Protein AF-A0A7G8EA70-F1 (afdb_monomer)

Radius of gyration: 15.09 Å; Cα contacts (8 Å, |Δi|>4): 60; chains: 1; bounding box: 28×27×41 Å

Sequence (73 aa):
MSEHLAGDLQARTVFATHYHELNNLAAERPNVANFQVLVEETGDDLLFLHRVQAGVPAPVVQRARQVLDQLAA

Secondary structure (DSSP, 8-state):
-HHHIIIII--------S-GGGGGHHHH-TT---EEEEEEEETTEEEEEEEEEES--HHHHHHHHHHHHHH--

Structure (mmCIF, N/CA/C/O backbone):
data_AF-A0A7G8EA70-F1
#
_entry.id   AF-A0A7G8EA70-F1
#
loop_
_atom_si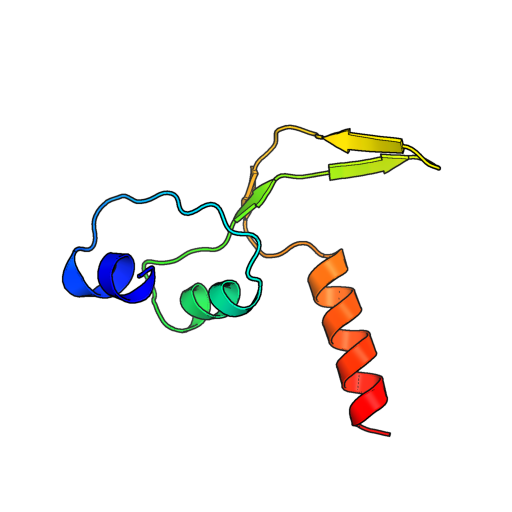te.group_PDB
_atom_site.id
_atom_site.type_symbol
_atom_site.label_atom_id
_atom_site.label_alt_id
_atom_site.label_comp_id
_atom_site.label_asym_id
_atom_site.label_entity_id
_atom_site.label_seq_id
_atom_site.pdbx_PDB_ins_code
_atom_site.Cartn_x
_atom_site.Cartn_y
_atom_site.Cartn_z
_atom_site.occupancy
_atom_site.B_iso_or_equiv
_atom_site.auth_seq_id
_atom_site.auth_comp_id
_atom_site.auth_asym_id
_atom_site.auth_atom_id
_atom_site.pdbx_PDB_model_num
ATOM 1 N N . MET A 1 1 ? -1.277 -10.629 -9.081 1.00 83.56 1 MET A N 1
ATOM 2 C CA . MET A 1 1 ? -1.961 -9.695 -10.028 1.00 83.56 1 MET A CA 1
ATOM 3 C C . MET A 1 1 ? -1.298 -8.332 -9.976 1.00 83.56 1 MET A C 1
ATOM 5 O O . MET A 1 1 ? -0.920 -7.803 -11.012 1.00 83.56 1 MET A O 1
ATOM 9 N N . SER A 1 2 ? -1.121 -7.795 -8.772 1.00 84.00 2 SER A N 1
ATOM 10 C CA . SER A 1 2 ? -0.289 -6.631 -8.457 1.00 84.00 2 SER A CA 1
ATOM 11 C C . SER A 1 2 ? 1.118 -6.694 -9.066 1.00 84.00 2 SER A C 1
ATOM 13 O O . SER A 1 2 ? 1.595 -5.699 -9.596 1.00 84.00 2 SER A O 1
ATOM 15 N N . GLU A 1 3 ? 1.755 -7.864 -9.079 1.00 87.38 3 GLU A N 1
ATOM 16 C CA . GLU A 1 3 ? 3.106 -8.077 -9.618 1.00 87.38 3 GLU A CA 1
ATOM 17 C C . GLU A 1 3 ? 3.135 -7.925 -11.140 1.00 87.38 3 GLU A C 1
ATOM 19 O O . GLU A 1 3 ? 4.022 -7.275 -11.679 1.00 87.38 3 GLU A O 1
ATOM 24 N N . HIS A 1 4 ? 2.136 -8.484 -11.829 1.00 91.50 4 HIS A N 1
ATOM 25 C CA . HIS A 1 4 ? 1.980 -8.365 -13.280 1.00 91.50 4 HIS A CA 1
ATOM 26 C C . HIS A 1 4 ? 1.689 -6.914 -13.689 1.00 91.50 4 HIS A C 1
ATOM 28 O O . HIS A 1 4 ? 2.261 -6.401 -14.648 1.00 91.50 4 HIS A O 1
ATOM 34 N N . LEU A 1 5 ? 0.848 -6.220 -12.912 1.00 92.44 5 LEU A N 1
ATOM 35 C CA . LEU A 1 5 ? 0.569 -4.795 -13.101 1.00 92.44 5 LEU A CA 1
ATOM 36 C C . LEU A 1 5 ? 1.830 -3.942 -12.905 1.00 92.44 5 LEU A C 1
ATOM 38 O O . LEU A 1 5 ? 2.092 -3.053 -13.711 1.00 92.44 5 LEU A O 1
ATOM 42 N N . ALA A 1 6 ? 2.620 -4.218 -11.864 1.00 90.94 6 ALA A N 1
ATOM 43 C CA . ALA A 1 6 ? 3.822 -3.454 -11.537 1.00 90.94 6 ALA A CA 1
ATOM 44 C C . ALA A 1 6 ? 5.036 -3.795 -12.419 1.00 90.94 6 ALA A C 1
ATOM 46 O O . ALA A 1 6 ? 5.893 -2.936 -12.628 1.00 90.94 6 ALA A O 1
ATOM 47 N N . GLY A 1 7 ? 5.135 -5.033 -12.902 1.00 91.50 7 GLY A N 1
ATOM 48 C CA . GLY A 1 7 ? 6.271 -5.541 -13.667 1.00 91.50 7 GLY A CA 1
ATOM 49 C C . GLY A 1 7 ? 6.062 -5.475 -15.174 1.00 91.50 7 GLY A C 1
ATOM 50 O O . GLY A 1 7 ? 6.821 -4.798 -15.858 1.00 91.50 7 GLY A O 1
ATOM 51 N N . ASP A 1 8 ? 5.037 -6.164 -15.672 1.00 94.12 8 ASP A N 1
ATOM 52 C CA . ASP A 1 8 ? 4.881 -6.420 -17.107 1.00 94.12 8 ASP A CA 1
ATOM 53 C C . ASP A 1 8 ? 4.100 -5.302 -17.803 1.00 94.12 8 ASP A C 1
ATOM 55 O O . ASP A 1 8 ? 4.514 -4.806 -18.848 1.00 94.12 8 ASP A O 1
ATOM 59 N N . LEU A 1 9 ? 2.967 -4.886 -17.223 1.00 94.75 9 LEU A N 1
ATOM 60 C CA . LEU A 1 9 ? 2.097 -3.871 -17.831 1.00 94.75 9 LEU A CA 1
ATOM 61 C C . LEU A 1 9 ? 2.549 -2.443 -17.521 1.00 94.75 9 LEU A C 1
ATOM 63 O O . LEU A 1 9 ? 2.404 -1.555 -18.358 1.00 94.75 9 LEU A O 1
ATOM 67 N N . GLN A 1 10 ? 3.033 -2.210 -16.298 1.00 91.81 10 GLN A N 1
ATOM 68 C CA . GLN A 1 10 ? 3.460 -0.905 -15.777 1.00 91.81 10 GLN A CA 1
ATOM 69 C C . GLN A 1 10 ? 2.436 0.227 -15.992 1.00 91.81 10 GLN A C 1
ATOM 71 O O . GLN A 1 10 ? 2.786 1.405 -16.102 1.00 91.81 10 GLN A O 1
ATOM 76 N N . ALA A 1 11 ? 1.148 -0.118 -16.043 1.00 93.75 11 ALA A N 1
ATOM 77 C CA . ALA A 1 11 ? 0.071 0.845 -16.211 1.00 93.75 11 ALA A CA 1
ATOM 78 C C . ALA A 1 11 ? -0.129 1.668 -14.929 1.00 93.75 11 ALA A C 1
ATOM 80 O O . ALA A 1 11 ? 0.042 1.169 -13.811 1.00 93.75 11 ALA A O 1
ATOM 81 N N . ARG A 1 12 ? -0.571 2.924 -15.073 1.00 95.25 12 ARG A N 1
ATOM 82 C CA . ARG A 1 12 ? -0.981 3.742 -13.921 1.00 95.25 12 ARG A CA 1
ATOM 83 C C . ARG A 1 12 ? -2.144 3.059 -13.207 1.00 95.25 12 ARG A C 1
ATOM 85 O O . ARG A 1 12 ? -3.226 2.943 -13.774 1.00 95.25 12 ARG A O 1
ATOM 92 N N . THR A 1 13 ? -1.910 2.630 -11.971 1.00 94.69 13 THR A N 1
ATOM 93 C CA . THR A 1 13 ? -2.844 1.786 -11.222 1.00 94.69 13 THR A CA 1
ATOM 94 C C . THR A 1 13 ? -2.993 2.291 -9.793 1.00 94.69 13 THR A C 1
ATOM 96 O O . THR A 1 13 ? -2.003 2.598 -9.135 1.00 94.69 13 THR A O 1
ATOM 99 N N . VAL A 1 14 ? -4.233 2.332 -9.303 1.00 93.44 14 VAL A N 1
ATOM 100 C CA . VAL A 1 14 ? -4.544 2.425 -7.871 1.00 93.44 14 VAL A CA 1
ATOM 101 C C . VAL A 1 14 ? -5.093 1.072 -7.449 1.00 93.44 14 VAL A C 1
ATOM 103 O O . VAL A 1 14 ? -6.035 0.571 -8.059 1.00 93.44 14 VAL A O 1
ATOM 106 N N . PHE A 1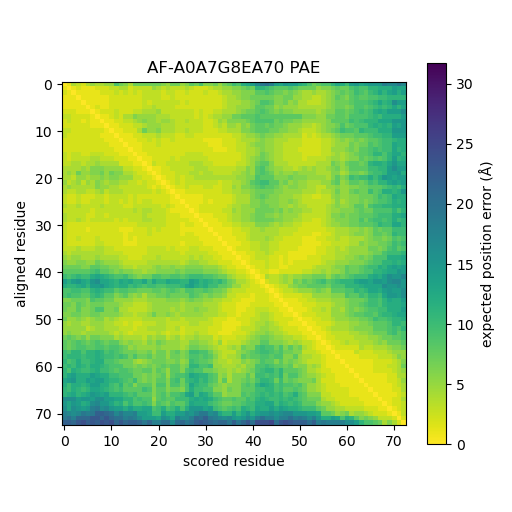 15 ? -4.494 0.475 -6.422 1.00 93.12 15 PHE A N 1
ATOM 107 C CA . PHE A 1 15 ? -4.845 -0.863 -5.962 1.00 93.12 15 PHE A CA 1
ATOM 108 C C . PHE A 1 15 ? -5.272 -0.808 -4.493 1.00 93.12 15 PHE A C 1
ATOM 110 O O . PHE A 1 15 ? -4.432 -0.766 -3.598 1.00 93.12 15 PHE A O 1
ATOM 117 N N . ALA A 1 16 ? -6.581 -0.778 -4.239 1.00 92.38 16 ALA A N 1
ATOM 118 C CA . ALA A 1 16 ? -7.124 -0.843 -2.884 1.00 92.38 16 ALA A CA 1
ATOM 119 C C . ALA A 1 16 ? -7.191 -2.305 -2.421 1.00 92.38 16 ALA A C 1
ATOM 121 O O . ALA A 1 16 ? -7.736 -3.156 -3.123 1.00 92.38 16 ALA A O 1
ATOM 122 N N . THR A 1 17 ? -6.637 -2.605 -1.247 1.00 88.88 17 THR A N 1
ATOM 123 C CA . THR A 1 17 ? -6.546 -3.975 -0.729 1.00 88.88 17 THR A CA 1
ATOM 124 C C . THR A 1 17 ? -6.659 -4.012 0.791 1.00 88.88 17 THR A C 1
ATOM 126 O O . THR A 1 17 ? -6.299 -3.052 1.468 1.00 88.88 17 THR A O 1
ATOM 129 N N . HIS A 1 18 ? -7.141 -5.138 1.318 1.00 87.25 18 HIS A N 1
ATOM 130 C CA . HIS A 1 18 ? -7.082 -5.483 2.742 1.00 87.25 18 HIS A CA 1
ATOM 131 C C . HIS A 1 18 ? -5.950 -6.482 3.056 1.00 87.25 18 HIS A C 1
ATOM 133 O O . HIS A 1 18 ? -5.714 -6.786 4.220 1.00 87.25 18 HIS A O 1
ATOM 139 N N . TYR A 1 19 ? -5.239 -6.980 2.036 1.00 83.88 19 TYR A N 1
ATOM 140 C CA . TYR A 1 19 ? -4.086 -7.870 2.200 1.00 83.88 19 TYR A CA 1
ATOM 141 C C . TYR A 1 19 ? -2.843 -7.067 2.579 1.00 83.88 19 TYR A C 1
ATOM 143 O O . TYR A 1 19 ? -2.337 -6.274 1.780 1.00 83.88 19 TYR A O 1
ATOM 151 N N . HIS A 1 20 ? -2.344 -7.270 3.795 1.00 80.31 20 HIS A N 1
ATOM 152 C CA . HIS A 1 20 ? -1.191 -6.542 4.324 1.00 80.31 20 HIS A CA 1
ATOM 153 C C . HIS A 1 20 ? 0.139 -7.015 3.734 1.00 80.31 20 HIS A C 1
ATOM 155 O O . HIS A 1 20 ? 1.091 -6.240 3.675 1.00 80.31 20 HIS A O 1
ATOM 161 N N . GLU A 1 21 ? 0.206 -8.258 3.267 1.00 80.00 21 GLU A N 1
ATOM 162 C CA . GLU A 1 21 ? 1.388 -8.881 2.668 1.00 80.00 21 GLU A CA 1
ATOM 163 C C . GLU A 1 21 ? 1.835 -8.140 1.402 1.00 80.00 21 GLU A C 1
ATOM 165 O O . GLU A 1 21 ? 3.028 -8.044 1.118 1.00 80.00 21 GLU A O 1
ATOM 170 N N . LEU A 1 22 ? 0.884 -7.530 0.685 1.00 82.75 22 LEU A N 1
ATOM 171 C CA . LEU A 1 22 ? 1.155 -6.730 -0.509 1.00 82.75 22 LEU A CA 1
ATOM 172 C C . LEU A 1 22 ? 1.935 -5.445 -0.212 1.00 82.75 22 LEU A C 1
ATOM 174 O O . LEU A 1 22 ? 2.533 -4.887 -1.129 1.00 82.75 22 LEU A O 1
ATOM 178 N N . ASN A 1 23 ? 2.010 -5.002 1.049 1.00 83.44 23 ASN A N 1
ATOM 179 C CA . ASN A 1 23 ? 2.858 -3.869 1.418 1.00 83.44 23 ASN A CA 1
ATOM 180 C C . ASN A 1 23 ? 4.340 -4.132 1.104 1.00 83.44 23 ASN A C 1
ATOM 182 O O . ASN A 1 23 ? 5.078 -3.186 0.819 1.00 83.44 23 ASN A O 1
ATOM 186 N N . ASN A 1 24 ? 4.778 -5.395 1.114 1.00 85.88 24 ASN A N 1
ATOM 187 C CA . ASN A 1 24 ? 6.158 -5.760 0.785 1.00 85.88 24 ASN A CA 1
ATOM 188 C C . ASN A 1 24 ? 6.489 -5.523 -0.693 1.00 85.88 24 ASN A C 1
ATOM 190 O O . ASN A 1 24 ? 7.651 -5.304 -1.030 1.00 85.88 24 ASN A O 1
ATOM 194 N N . LEU A 1 25 ? 5.483 -5.462 -1.572 1.00 89.12 25 LEU A N 1
ATOM 195 C CA . LEU A 1 25 ? 5.699 -5.213 -2.994 1.00 89.12 25 LEU A CA 1
ATOM 196 C C . LEU A 1 25 ? 6.374 -3.854 -3.245 1.00 89.12 25 LEU A C 1
ATOM 198 O O . LEU A 1 25 ? 7.172 -3.733 -4.170 1.00 89.12 25 LEU A O 1
ATOM 202 N N . ALA A 1 26 ? 6.116 -2.855 -2.393 1.00 89.19 26 ALA A N 1
ATOM 203 C CA . ALA A 1 26 ? 6.789 -1.555 -2.450 1.00 89.19 26 ALA A CA 1
ATOM 204 C C . ALA A 1 26 ? 8.285 -1.620 -2.081 1.00 89.19 26 ALA A C 1
ATOM 206 O O . ALA A 1 26 ? 9.051 -0.746 -2.476 1.00 89.19 26 ALA A O 1
ATOM 207 N N . ALA A 1 27 ? 8.718 -2.642 -1.335 1.00 88.44 27 ALA A N 1
ATOM 208 C CA . ALA A 1 27 ? 10.134 -2.878 -1.049 1.00 88.44 27 ALA A CA 1
ATOM 209 C C . ALA A 1 27 ? 10.837 -3.621 -2.199 1.00 88.44 27 ALA A C 1
ATOM 211 O O . ALA A 1 27 ? 12.026 -3.423 -2.432 1.00 88.44 27 ALA A O 1
ATOM 212 N N . GLU A 1 28 ? 10.103 -4.460 -2.931 1.00 91.56 28 GLU A N 1
ATOM 213 C CA . GLU A 1 28 ? 10.635 -5.269 -4.033 1.00 91.56 28 GLU A CA 1
ATOM 214 C C . GLU A 1 28 ? 10.618 -4.542 -5.386 1.00 91.56 28 GLU A C 1
ATOM 216 O O . GLU A 1 28 ? 11.386 -4.883 -6.290 1.00 91.56 28 GLU A O 1
ATOM 221 N N . ARG A 1 29 ? 9.729 -3.555 -5.562 1.00 91.62 29 ARG A N 1
ATOM 222 C CA . ARG A 1 29 ? 9.505 -2.862 -6.838 1.00 91.62 29 ARG A CA 1
ATOM 223 C C . ARG A 1 29 ? 9.623 -1.341 -6.675 1.00 91.62 29 ARG A C 1
ATOM 225 O O . ARG A 1 29 ? 8.794 -0.742 -5.996 1.00 91.62 29 ARG A O 1
ATOM 232 N N . PRO A 1 30 ? 10.574 -0.675 -7.362 1.00 93.00 30 PRO A N 1
ATOM 233 C CA . PRO A 1 30 ? 10.827 0.760 -7.182 1.00 93.00 30 PRO A CA 1
ATOM 234 C C . PRO A 1 30 ? 9.700 1.667 -7.705 1.00 93.00 30 PRO A C 1
ATOM 236 O O . PRO A 1 30 ? 9.658 2.849 -7.377 1.00 93.00 30 PRO A O 1
ATOM 239 N N . ASN A 1 31 ? 8.798 1.139 -8.535 1.00 93.88 31 ASN A N 1
ATOM 240 C CA . ASN A 1 31 ? 7.642 1.849 -9.087 1.00 93.88 31 ASN A CA 1
ATOM 241 C C . ASN A 1 31 ? 6.344 1.613 -8.291 1.00 93.88 31 ASN A C 1
ATOM 243 O O . ASN A 1 31 ? 5.271 1.995 -8.757 1.00 93.88 31 ASN A O 1
ATOM 247 N N . VAL A 1 32 ? 6.428 0.978 -7.120 1.00 95.00 32 VAL A N 1
ATOM 248 C CA . VAL A 1 32 ? 5.292 0.706 -6.235 1.00 95.00 32 VAL A CA 1
ATOM 249 C C . VAL A 1 32 ? 5.480 1.478 -4.932 1.00 95.00 32 VAL A C 1
ATOM 251 O O . VAL A 1 32 ? 6.571 1.524 -4.375 1.00 95.00 32 VAL A O 1
ATOM 254 N N . ALA A 1 33 ? 4.405 2.088 -4.435 1.00 94.12 33 ALA A N 1
ATOM 255 C CA . ALA A 1 33 ? 4.401 2.800 -3.164 1.00 94.12 33 ALA A CA 1
ATOM 256 C C . ALA A 1 33 ? 3.108 2.512 -2.396 1.00 94.12 33 ALA A C 1
ATOM 258 O O . ALA A 1 33 ? 2.027 2.458 -2.986 1.00 94.12 33 ALA A O 1
ATOM 259 N N . ASN A 1 34 ? 3.226 2.351 -1.077 1.00 94.38 34 ASN A N 1
ATOM 260 C CA . ASN A 1 34 ? 2.08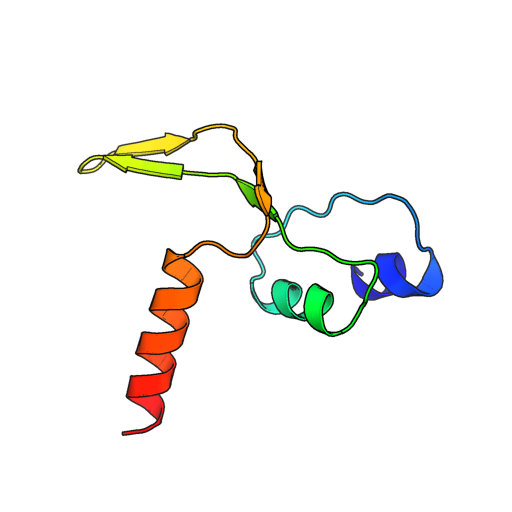4 2.094 -0.202 1.00 94.38 34 ASN A CA 1
ATOM 261 C C . ASN A 1 34 ? 1.427 3.400 0.235 1.00 94.38 34 ASN A C 1
ATOM 263 O O . ASN A 1 34 ? 2.111 4.365 0.587 1.00 94.38 34 ASN A O 1
ATOM 267 N N . PHE A 1 35 ? 0.100 3.386 0.274 1.00 94.44 35 PHE A N 1
ATOM 268 C CA . PHE A 1 35 ? -0.725 4.467 0.793 1.00 94.44 35 PHE A CA 1
ATOM 269 C C . PHE A 1 35 ? -1.870 3.891 1.624 1.00 94.44 35 PHE A C 1
ATOM 271 O O . PHE A 1 35 ? -2.314 2.767 1.397 1.00 94.44 35 PHE A O 1
ATOM 278 N N . GLN A 1 36 ? -2.375 4.692 2.553 1.00 92.00 36 GLN A N 1
ATOM 279 C CA . GLN A 1 36 ? -3.475 4.343 3.445 1.00 92.00 36 GLN A CA 1
ATOM 280 C C . GLN A 1 36 ? -4.499 5.472 3.520 1.00 92.00 36 GLN A C 1
ATOM 282 O O . GLN A 1 36 ? -4.153 6.643 3.351 1.00 92.00 36 GLN A O 1
ATOM 287 N N . VAL A 1 37 ? -5.748 5.122 3.825 1.00 92.06 37 VAL A N 1
ATOM 288 C CA . VAL A 1 37 ? -6.783 6.090 4.203 1.00 92.06 37 VAL A CA 1
ATOM 289 C C . VAL A 1 37 ? -6.744 6.267 5.714 1.00 92.06 37 VAL A C 1
ATOM 291 O O . VAL A 1 37 ? -6.756 5.286 6.454 1.00 92.06 37 VAL A O 1
ATOM 294 N N . LEU A 1 38 ? -6.686 7.516 6.166 1.00 91.19 38 LEU A N 1
ATOM 295 C CA . LEU A 1 38 ? -6.591 7.836 7.581 1.00 91.19 38 LEU A CA 1
ATOM 296 C C . LEU A 1 38 ? -7.933 7.688 8.292 1.00 91.19 38 LEU A C 1
ATOM 298 O O . LEU A 1 38 ? -8.974 8.144 7.806 1.00 91.19 38 LEU A O 1
ATOM 302 N N . VAL A 1 39 ? -7.855 7.103 9.480 1.00 90.56 39 VAL A N 1
ATOM 303 C CA . VAL A 1 39 ? -8.946 6.968 10.438 1.00 90.56 39 VAL A CA 1
ATOM 304 C C . VAL A 1 39 ? -8.483 7.493 11.792 1.00 90.56 39 VAL A C 1
ATOM 306 O O . VAL A 1 39 ? -7.296 7.415 12.112 1.00 90.56 39 VAL A O 1
ATOM 309 N N . GLU A 1 40 ? -9.408 8.045 12.563 1.00 88.88 40 GLU A N 1
ATOM 310 C CA . GLU A 1 40 ? -9.181 8.482 13.938 1.00 88.88 40 GLU A CA 1
ATOM 311 C C . GLU A 1 40 ? -10.147 7.731 14.855 1.00 88.88 40 GLU A C 1
ATOM 313 O O . GLU A 1 40 ? -11.348 7.687 14.591 1.00 88.88 40 GLU A O 1
ATOM 318 N N . GLU A 1 41 ? -9.620 7.106 15.905 1.00 87.25 41 GLU A N 1
ATOM 319 C CA . GLU A 1 41 ? -10.422 6.427 16.925 1.00 87.25 41 GLU A CA 1
ATOM 320 C C . GLU A 1 41 ? -10.778 7.434 18.022 1.00 87.25 41 GLU A C 1
ATOM 322 O O . GLU A 1 41 ? -9.904 8.110 18.566 1.00 87.25 41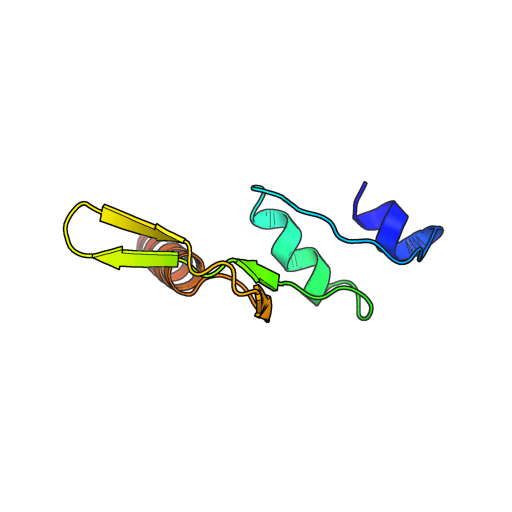 GLU A O 1
ATOM 327 N N . THR A 1 42 ? -12.065 7.567 18.339 1.00 87.12 42 THR A N 1
ATOM 328 C CA . THR A 1 42 ? -12.565 8.468 19.385 1.00 87.12 42 THR A CA 1
ATOM 329 C C . THR A 1 42 ? -13.502 7.699 20.308 1.00 87.12 42 THR A C 1
ATOM 331 O O . THR A 1 42 ? -14.687 7.556 20.027 1.00 87.12 42 THR A O 1
ATOM 334 N N . GLY A 1 43 ? -12.973 7.201 21.429 1.00 87.81 43 GLY A N 1
ATOM 335 C CA . GLY A 1 43 ? -13.741 6.337 22.327 1.00 87.81 43 GLY A CA 1
ATOM 336 C C . GLY A 1 43 ? -14.151 5.047 21.615 1.00 87.81 43 GLY A C 1
ATOM 337 O O . GLY A 1 43 ? -13.280 4.289 21.199 1.00 87.81 43 GLY A O 1
ATOM 338 N N . ASP A 1 44 ? -15.458 4.842 21.457 1.00 90.38 44 ASP A N 1
ATOM 339 C CA . ASP A 1 44 ? -16.035 3.693 20.744 1.00 90.38 44 ASP A CA 1
ATOM 340 C C . ASP A 1 44 ? -16.319 3.982 19.254 1.00 90.38 44 ASP A C 1
ATOM 342 O O . ASP A 1 44 ? -16.758 3.093 18.522 1.00 90.38 44 ASP A O 1
ATOM 346 N N . ASP A 1 45 ? -16.065 5.211 18.792 1.00 88.88 45 ASP A N 1
ATOM 347 C CA . ASP A 1 45 ? -16.337 5.641 17.424 1.00 88.88 45 ASP A CA 1
ATOM 348 C C . ASP A 1 45 ? -15.079 5.639 16.545 1.00 88.88 45 ASP A C 1
ATOM 350 O O . ASP A 1 45 ? -13.956 5.901 16.984 1.00 88.88 45 ASP A O 1
ATOM 354 N N . LEU A 1 46 ? -15.295 5.394 15.253 1.00 89.00 46 LEU A N 1
ATOM 355 C CA . LEU A 1 46 ? -14.273 5.411 14.210 1.00 89.00 46 LEU A CA 1
ATOM 356 C C . LEU A 1 46 ? -14.603 6.506 13.190 1.00 89.00 46 LEU A C 1
ATOM 358 O O . LEU A 1 46 ? -15.585 6.410 12.450 1.00 89.00 46 LEU A O 1
ATOM 362 N N . LEU A 1 47 ? -13.775 7.550 13.131 1.00 91.25 47 LEU A N 1
ATOM 363 C CA . LEU A 1 47 ? -13.934 8.662 12.198 1.00 91.25 47 LEU A CA 1
ATOM 364 C C . LEU A 1 47 ? -13.058 8.462 10.956 1.00 91.25 47 LEU A C 1
ATOM 366 O O . LEU A 1 47 ? -11.829 8.491 11.022 1.00 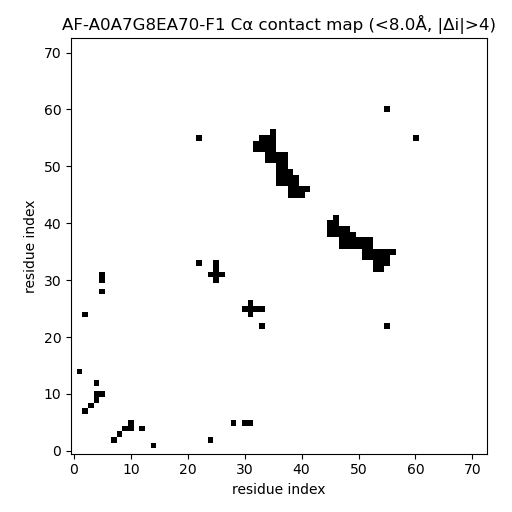91.25 47 LEU A O 1
ATOM 370 N N . PHE A 1 48 ? -13.687 8.335 9.788 1.00 90.50 48 PHE A N 1
ATOM 371 C CA . PHE A 1 48 ? -12.981 8.312 8.506 1.00 90.50 48 PHE A CA 1
ATOM 372 C C . PHE A 1 48 ? -12.594 9.730 8.084 1.00 90.50 48 PHE A C 1
ATOM 374 O O . PHE A 1 48 ? -13.443 10.557 7.747 1.00 90.50 48 PHE A O 1
ATOM 381 N N . LEU A 1 49 ? -11.291 10.009 8.037 1.00 91.81 49 LEU A N 1
ATOM 382 C CA . LEU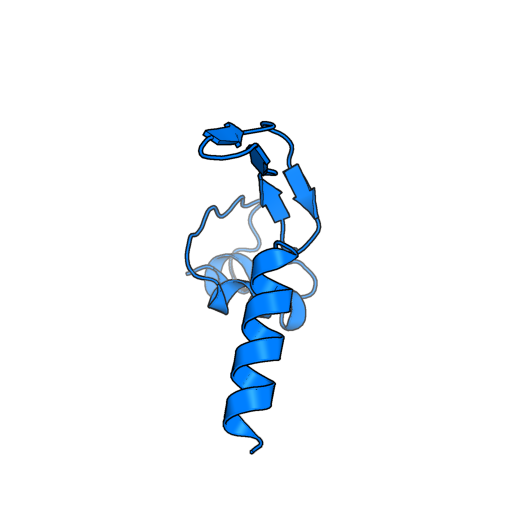 A 1 49 ? -10.783 11.344 7.717 1.00 91.81 49 LE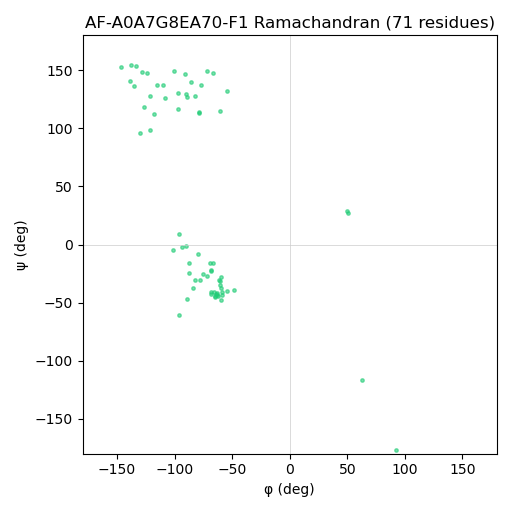U A CA 1
ATOM 383 C C . LEU A 1 49 ? -10.795 11.646 6.213 1.00 91.81 49 LEU A C 1
ATOM 385 O O . LEU A 1 49 ? -10.495 12.773 5.825 1.00 91.81 49 LEU A O 1
ATOM 389 N N . HIS A 1 50 ? -11.086 10.650 5.366 1.00 91.88 50 HIS A N 1
ATOM 390 C CA . HIS A 1 50 ? -11.068 10.751 3.899 1.00 91.88 50 HIS A CA 1
ATOM 391 C C . HIS A 1 50 ? -9.763 11.348 3.335 1.00 91.88 50 HIS A C 1
ATOM 393 O O . HIS A 1 50 ? -9.738 11.938 2.256 1.00 91.88 50 HIS A O 1
ATOM 399 N N . ARG A 1 51 ? -8.656 11.189 4.068 1.00 91.50 51 ARG A N 1
ATOM 400 C CA . ARG A 1 51 ? -7.319 11.645 3.679 1.00 91.50 51 ARG A CA 1
ATOM 401 C C . ARG A 1 51 ? -6.438 10.449 3.371 1.00 91.50 51 ARG A C 1
ATOM 403 O O . ARG A 1 51 ? -6.447 9.477 4.118 1.00 91.50 51 ARG A O 1
ATOM 410 N N . VAL A 1 52 ? -5.661 10.550 2.296 1.00 92.44 52 VAL A N 1
ATOM 411 C CA . VAL A 1 52 ? -4.675 9.539 1.905 1.00 92.44 52 VAL A CA 1
ATOM 412 C C . VAL A 1 52 ? -3.297 9.960 2.411 1.00 92.44 52 VAL A C 1
ATOM 414 O O . VAL A 1 52 ? -2.881 11.096 2.185 1.00 92.44 52 VAL A O 1
ATOM 417 N N . GLN A 1 53 ? -2.582 9.054 3.073 1.00 94.00 53 GLN A N 1
ATOM 418 C CA . GLN A 1 53 ? -1.204 9.261 3.523 1.00 94.00 53 GLN A CA 1
ATOM 419 C C . GLN A 1 53 ? -0.292 8.162 2.978 1.00 94.00 53 GLN A C 1
ATOM 421 O O . GLN A 1 53 ? -0.718 7.023 2.807 1.00 94.00 53 GLN A O 1
ATOM 426 N N . ALA A 1 54 ? 0.969 8.503 2.712 1.00 93.19 54 ALA A N 1
ATOM 427 C CA . ALA A 1 54 ? 1.988 7.528 2.345 1.00 93.19 54 ALA A CA 1
ATOM 428 C C . ALA A 1 54 ? 2.319 6.580 3.513 1.00 93.19 54 ALA A C 1
ATOM 430 O O . ALA A 1 54 ? 2.322 6.979 4.679 1.00 93.19 54 ALA A O 1
ATOM 431 N N . GLY A 1 55 ? 2.659 5.338 3.174 1.00 89.19 55 GLY A N 1
ATOM 432 C CA . GLY A 1 55 ? 3.082 4.303 4.112 1.00 89.19 55 GLY A CA 1
ATOM 433 C C . GLY A 1 55 ? 1.953 3.406 4.624 1.00 89.19 55 GLY A C 1
ATOM 434 O O . GLY A 1 55 ? 0.798 3.505 4.215 1.00 89.19 55 GLY A O 1
ATOM 435 N N . VAL A 1 56 ? 2.334 2.502 5.525 1.00 85.81 56 VAL A N 1
ATOM 436 C CA . VAL A 1 56 ? 1.455 1.523 6.183 1.00 85.81 56 VAL A CA 1
ATOM 437 C C . VAL A 1 56 ? 0.904 2.129 7.485 1.00 85.81 56 VAL A C 1
ATOM 439 O O . VAL A 1 56 ? 1.629 2.893 8.133 1.00 85.81 56 VAL A O 1
ATOM 442 N N . PRO A 1 57 ? -0.332 1.805 7.912 1.00 82.94 57 PRO A N 1
ATOM 443 C CA . PRO A 1 57 ? -0.872 2.298 9.176 1.00 82.94 57 PRO A CA 1
ATOM 444 C C . PRO A 1 57 ? 0.026 2.000 10.375 1.00 82.94 57 PRO A C 1
ATOM 446 O O . PRO A 1 57 ? 0.459 0.864 10.577 1.00 82.94 57 PRO A O 1
ATOM 449 N N . ALA A 1 58 ? 0.270 3.018 11.206 1.00 82.44 58 ALA A N 1
ATOM 450 C CA . ALA A 1 58 ? 1.082 2.880 12.415 1.00 82.44 58 ALA A CA 1
ATOM 451 C C . ALA A 1 58 ? 0.584 1.758 13.356 1.00 82.44 58 ALA A C 1
ATOM 453 O O . ALA A 1 58 ? 1.431 0.993 13.823 1.00 82.44 58 ALA A O 1
ATOM 454 N N . PRO A 1 59 ? -0.738 1.559 13.566 1.00 81.06 59 PRO A N 1
ATOM 455 C CA . PRO A 1 59 ? -1.235 0.437 14.366 1.00 81.06 59 PRO A CA 1
ATOM 456 C C . PRO A 1 59 ? -0.838 -0.938 13.809 1.00 81.06 59 PR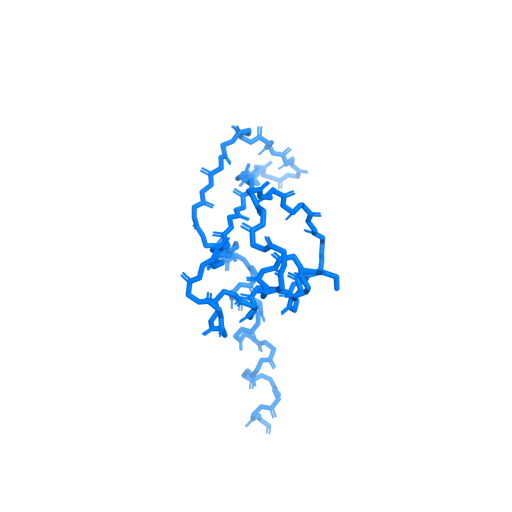O A C 1
ATOM 458 O O . PRO A 1 59 ? -0.489 -1.833 14.576 1.00 81.06 59 PRO A O 1
ATOM 461 N N . VAL A 1 60 ? -0.813 -1.103 12.480 1.00 80.31 60 VAL A N 1
ATOM 462 C CA . VAL A 1 60 ? -0.389 -2.355 11.825 1.00 80.31 60 VAL A CA 1
ATOM 463 C C . VAL A 1 60 ? 1.092 -2.619 12.096 1.00 80.31 60 VAL A C 1
ATOM 465 O O . VAL A 1 60 ? 1.466 -3.726 12.481 1.00 80.31 60 VAL A O 1
ATOM 468 N N . VAL A 1 61 ? 1.937 -1.590 11.972 1.00 82.25 61 VAL A N 1
ATOM 469 C CA . VAL A 1 61 ? 3.377 -1.697 12.267 1.00 82.25 61 VAL A CA 1
ATOM 470 C C . VAL A 1 61 ? 3.616 -2.022 13.745 1.00 82.25 61 VAL A C 1
ATOM 472 O O . VAL A 1 61 ? 4.441 -2.877 14.069 1.00 82.25 61 VAL A O 1
ATOM 475 N N . GLN A 1 62 ? 2.889 -1.367 14.651 1.00 83.81 62 GLN A N 1
ATOM 476 C CA . GLN A 1 62 ? 3.004 -1.597 16.089 1.00 83.81 62 GLN A CA 1
ATOM 477 C C . GLN A 1 62 ? 2.565 -3.014 16.470 1.00 83.81 62 GLN A C 1
ATOM 479 O O . GLN A 1 62 ? 3.267 -3.689 17.225 1.00 83.81 62 GLN A O 1
ATOM 484 N N . ARG A 1 63 ? 1.448 -3.496 15.912 1.00 83.06 63 ARG A N 1
ATOM 485 C CA . ARG A 1 63 ? 0.957 -4.854 16.161 1.00 83.06 63 ARG A CA 1
ATOM 486 C C . ARG A 1 63 ? 1.926 -5.912 15.643 1.00 83.06 63 ARG A C 1
ATOM 488 O O . ARG A 1 63 ? 2.186 -6.879 16.353 1.00 83.06 63 ARG A O 1
ATOM 495 N N . ALA A 1 64 ? 2.491 -5.715 14.451 1.00 82.00 64 ALA A N 1
ATOM 496 C CA . ALA A 1 64 ? 3.484 -6.626 13.887 1.00 82.00 64 ALA A CA 1
ATOM 497 C C . ALA A 1 64 ? 4.713 -6.765 14.801 1.00 82.00 64 ALA A C 1
ATOM 499 O O . ALA A 1 64 ? 5.149 -7.882 15.066 1.00 82.00 64 ALA A O 1
ATOM 500 N N . ARG A 1 65 ? 5.222 -5.653 15.352 1.00 85.81 65 ARG A N 1
ATOM 501 C CA . ARG A 1 65 ? 6.342 -5.671 16.312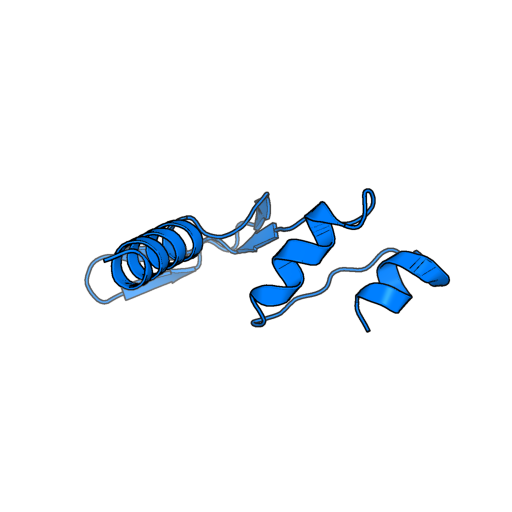 1.00 85.81 65 ARG A CA 1
ATOM 502 C C . ARG A 1 65 ? 6.014 -6.476 17.570 1.00 85.81 65 ARG A C 1
ATOM 504 O O . ARG A 1 65 ? 6.773 -7.366 17.921 1.00 85.81 65 ARG A O 1
ATOM 511 N N . GLN A 1 66 ? 4.850 -6.239 18.176 1.00 87.44 66 GLN A N 1
ATOM 512 C CA . GLN A 1 66 ? 4.420 -6.979 19.370 1.00 87.44 66 GLN A CA 1
ATOM 513 C C . GLN A 1 66 ? 4.334 -8.493 19.140 1.00 87.44 66 GLN A C 1
ATOM 515 O O . GLN A 1 66 ? 4.695 -9.266 20.019 1.00 87.44 66 GLN A O 1
ATOM 520 N N . VAL A 1 67 ? 3.832 -8.925 17.978 1.00 87.31 67 VAL A N 1
ATOM 521 C CA . VAL A 1 67 ? 3.740 -10.355 17.641 1.00 87.31 67 VAL A CA 1
ATOM 522 C C . VAL A 1 67 ? 5.130 -10.958 17.430 1.00 87.31 67 VAL A C 1
ATOM 524 O O . VAL A 1 67 ? 5.385 -12.066 17.890 1.00 87.31 67 VAL A O 1
ATOM 527 N N . LEU A 1 68 ? 6.040 -10.236 16.769 1.00 86.75 68 LEU A N 1
ATOM 528 C CA . LEU A 1 68 ? 7.418 -10.696 16.576 1.00 86.75 68 LEU A CA 1
ATOM 529 C C . LEU A 1 68 ? 8.163 -10.846 17.907 1.00 86.75 68 LEU A C 1
ATOM 531 O O . LEU A 1 68 ? 8.826 -11.860 18.109 1.00 86.75 68 LEU A O 1
ATOM 535 N N . ASP A 1 69 ? 7.993 -9.899 18.832 1.00 89.38 69 ASP A N 1
ATOM 536 C CA . ASP A 1 69 ? 8.589 -9.970 20.172 1.00 89.38 69 ASP A CA 1
ATOM 537 C C . ASP A 1 69 ? 8.095 -11.202 20.954 1.00 89.38 69 ASP A C 1
ATOM 539 O O . ASP A 1 69 ? 8.859 -11.819 21.690 1.00 89.38 69 ASP A O 1
ATOM 543 N N . GLN A 1 70 ? 6.832 -11.601 20.761 1.00 86.56 70 GLN A N 1
ATOM 544 C CA . GLN A 1 70 ? 6.246 -12.793 21.391 1.00 86.56 70 GLN A CA 1
ATOM 545 C C . GLN A 1 70 ? 6.770 -14.115 20.816 1.00 86.56 70 GLN A C 1
ATOM 547 O O . GLN A 1 70 ? 6.750 -15.119 21.516 1.00 86.56 70 GLN A O 1
ATOM 552 N N . LEU A 1 71 ? 7.206 -14.133 19.554 1.00 78.94 71 LEU A N 1
ATOM 553 C CA . LEU A 1 71 ? 7.755 -15.324 18.891 1.00 78.94 71 LEU A CA 1
ATOM 554 C C . LEU A 1 71 ? 9.263 -15.493 19.122 1.00 78.94 71 LEU A C 1
ATOM 556 O O . LEU A 1 71 ? 9.806 -16.562 18.855 1.00 78.94 71 LEU A O 1
ATOM 560 N N . ALA A 1 72 ? 9.939 -14.435 19.575 1.00 72.25 72 ALA A N 1
ATOM 561 C CA . ALA A 1 72 ? 11.363 -14.432 19.898 1.00 72.25 72 ALA A CA 1
ATOM 562 C C . ALA A 1 72 ? 11.663 -14.800 21.370 1.00 72.25 72 ALA A C 1
ATOM 564 O O . ALA A 1 72 ? 12.837 -14.838 21.747 1.00 72.25 72 ALA A O 1
ATOM 565 N N . ALA A 1 73 ? 10.624 -15.048 22.179 1.00 56.69 73 ALA A N 1
ATOM 566 C CA . ALA A 1 73 ? 10.684 -15.488 23.576 1.00 56.69 73 ALA A CA 1
ATOM 567 C C . ALA A 1 73 ? 10.435 -16.999 23.697 1.00 56.69 73 ALA A C 1
ATOM 569 O O . ALA A 1 73 ? 11.079 -17.621 24.573 1.00 56.69 73 ALA A O 1
#

pLDDT: mean 88.18, std 6.02, range [56.69, 95.25]

Foldseek 3Di:
DVCCCQPPVVDDDDDDDPDPVCCCVVVVGVSDWDKDFDWDDDPPDIRGPRDIDTDDDPVVVVVVVVVVVVVVD

Nearest PDB structures (foldseek):
  3zlj-assembly1_B  TM=7.216E-01  e=8.462E-04  Escherichia coli K-12
  1wbd-assembly1_B  TM=7.243E-01  e=1.735E-03  Escherichia coli
  7ai6-assembly1_B  TM=7.451E-01  e=2.110E-03  Escherichia coli K-12
  1wbb-assembly1_B  TM=7.381E-01  e=2.253E-03  Escherichia coli
  1oh7-assembly1_B  TM=7.286E-01  e=2.253E-03  Escherichia coli

Solvent-accessible surface area (backbone atoms only — not comparable to full-atom values): 4792 Å² total; per-residue (Å²): 107,70,62,50,42,65,65,76,66,58,58,96,77,87,85,89,76,89,64,70,74,61,58,53,48,37,77,78,31,94,91,42,79,52,64,36,74,43,68,46,80,56,91,95,44,77,45,77,65,86,40,78,44,82,41,78,58,65,68,60,55,53,50,52,51,57,55,51,58,64,74,76,108

Mean predicted aligned error: 5.78 Å